Protein AF-A0A959GFE3-F1 (afdb_monomer)

Mean predicted aligned error: 12.1 Å

Solvent-accessible surface area (backbone atoms only — not comparable to full-atom values): 4949 Å² total; per-residue (Å²): 111,67,67,63,53,54,52,49,50,52,54,50,54,52,54,50,50,58,48,60,77,40,40,57,41,76,76,67,74,42,80,84,67,56,59,58,44,47,70,19,83,87,27,44,89,79,77,9,24,42,80,76,70,84,61,60,82,90,53,81,70,74,79,84,89,64,101,71,82,81,82,68,91,85,78,127

Radius of gyration: 20.37 Å; Cα contacts (8 Å, |Δi|>4): 51; chains: 1; bounding box: 68×21×26 Å

pLDDT: mean 72.88, std 17.92, range [42.94, 98.0]

Secondary structure (DSSP, 8-state):
-HHHHHHHHHHHHHHHHHHHHTHHHHHH-------TTS--TTTTTTT---TT----TTS--PPPP-SS----TT--

Structure (mmCIF, N/CA/C/O backbone):
data_AF-A0A959GFE3-F1
#
_entry.id   AF-A0A959GFE3-F1
#
loop_
_atom_site.group_PDB
_atom_site.id
_atom_site.type_symbol
_atom_site.label_atom_id
_atom_site.label_alt_id
_atom_site.label_comp_id
_atom_site.label_asym_id
_atom_site.label_entity_id
_atom_site.label_seq_id
_atom_site.pdbx_PDB_ins_code
_atom_site.Cartn_x
_atom_site.Cartn_y
_atom_site.Cartn_z
_atom_site.occupancy
_atom_site.B_iso_or_equiv
_atom_site.auth_seq_id
_atom_site.auth_comp_id
_atom_site.auth_asym_id
_atom_site.auth_atom_id
_atom_site.pdbx_PDB_model_num
ATOM 1 N N . MET A 1 1 ? 27.885 -10.020 -8.981 1.00 75.88 1 MET A N 1
ATOM 2 C CA . MET A 1 1 ? 27.363 -9.187 -7.878 1.00 75.88 1 MET A CA 1
ATOM 3 C C . MET A 1 1 ? 25.957 -8.699 -8.196 1.00 75.88 1 MET A C 1
ATOM 5 O O . MET A 1 1 ? 25.067 -9.002 -7.414 1.00 75.88 1 MET A O 1
ATOM 9 N N . GLU A 1 2 ? 25.738 -8.102 -9.372 1.00 89.44 2 GLU A N 1
ATOM 10 C CA . GLU A 1 2 ? 24.431 -7.652 -9.904 1.00 89.44 2 GLU A CA 1
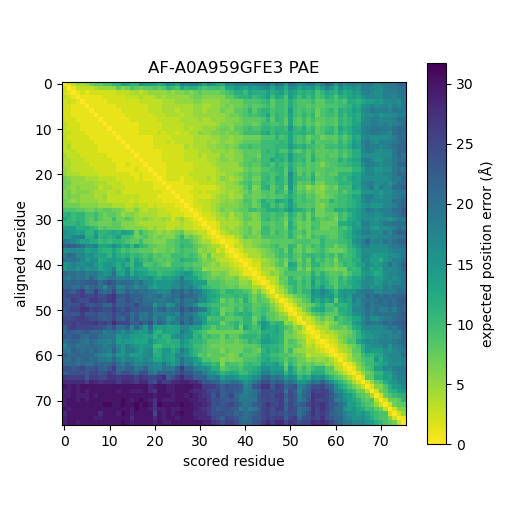ATOM 11 C C . GLU A 1 2 ? 23.211 -8.503 -9.518 1.00 89.44 2 GLU A C 1
ATOM 13 O O . GLU A 1 2 ? 22.240 -7.976 -8.986 1.00 89.44 2 GLU A O 1
ATOM 18 N N . PHE A 1 3 ? 23.259 -9.825 -9.721 1.00 94.31 3 PHE A N 1
ATOM 19 C CA . PHE A 1 3 ? 22.131 -10.711 -9.409 1.00 94.31 3 PHE A CA 1
ATOM 20 C C . PHE A 1 3 ? 21.688 -10.642 -7.936 1.00 94.31 3 PHE A C 1
ATOM 22 O O . PHE A 1 3 ? 20.499 -10.509 -7.659 1.00 94.31 3 PHE A O 1
ATOM 29 N N . LEU A 1 4 ? 22.634 -10.678 -6.990 1.00 94.81 4 LEU A N 1
ATOM 30 C CA . LEU A 1 4 ? 22.327 -10.590 -5.556 1.00 94.81 4 LEU A CA 1
ATOM 31 C C . LEU A 1 4 ? 21.819 -9.195 -5.173 1.00 94.81 4 LEU A C 1
ATOM 33 O O . LEU A 1 4 ? 20.962 -9.072 -4.300 1.00 94.81 4 LEU A O 1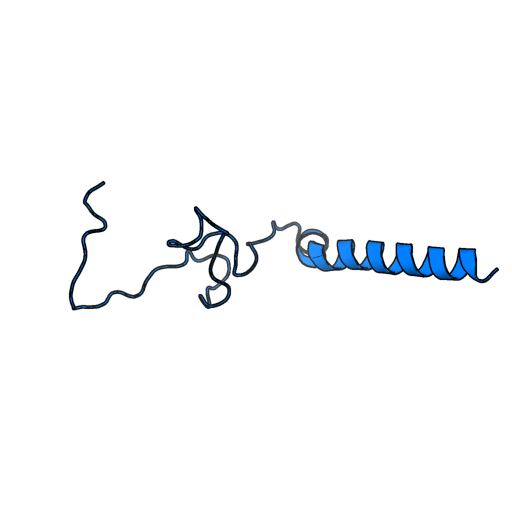
ATOM 37 N N . TYR A 1 5 ? 22.316 -8.154 -5.844 1.00 95.75 5 TYR A N 1
ATOM 38 C CA . TYR A 1 5 ? 21.878 -6.775 -5.639 1.00 95.75 5 TYR A CA 1
ATOM 39 C C . TYR A 1 5 ? 20.418 -6.578 -6.080 1.00 95.75 5 TYR A C 1
ATOM 41 O O . TYR A 1 5 ? 19.588 -6.146 -5.280 1.00 95.75 5 TYR A O 1
ATOM 49 N N . VAL A 1 6 ? 20.073 -6.999 -7.303 1.00 96.31 6 VAL A N 1
ATOM 50 C CA . VAL A 1 6 ? 18.695 -6.961 -7.827 1.00 96.31 6 VAL A CA 1
ATOM 51 C C . VAL A 1 6 ? 17.751 -7.804 -6.967 1.00 96.31 6 VAL A C 1
ATOM 53 O O . VAL A 1 6 ? 16.677 -7.334 -6.597 1.00 96.31 6 VAL A O 1
ATOM 56 N N . LEU A 1 7 ? 18.163 -9.017 -6.583 1.00 96.75 7 LEU A N 1
ATOM 57 C CA . LEU A 1 7 ? 17.381 -9.894 -5.707 1.00 96.75 7 LEU A CA 1
ATOM 58 C C . LEU A 1 7 ? 17.092 -9.230 -4.349 1.00 96.75 7 LEU A C 1
ATOM 60 O O . LEU A 1 7 ? 15.954 -9.256 -3.883 1.00 96.75 7 LEU A O 1
ATOM 64 N N . THR A 1 8 ? 18.089 -8.573 -3.748 1.00 96.69 8 THR A N 1
ATOM 65 C CA . THR A 1 8 ? 17.927 -7.845 -2.476 1.00 96.69 8 THR A CA 1
ATOM 66 C C . THR A 1 8 ? 16.941 -6.681 -2.608 1.00 96.69 8 THR A C 1
ATOM 68 O O . THR A 1 8 ? 16.081 -6.514 -1.744 1.00 96.69 8 THR A O 1
ATOM 71 N N . ILE A 1 9 ? 17.008 -5.911 -3.701 1.00 97.31 9 ILE A N 1
ATOM 72 C CA . ILE A 1 9 ? 16.063 -4.814 -3.971 1.00 97.31 9 ILE A CA 1
ATOM 73 C C . ILE A 1 9 ? 14.633 -5.344 -4.099 1.00 97.31 9 ILE A C 1
ATOM 75 O O . 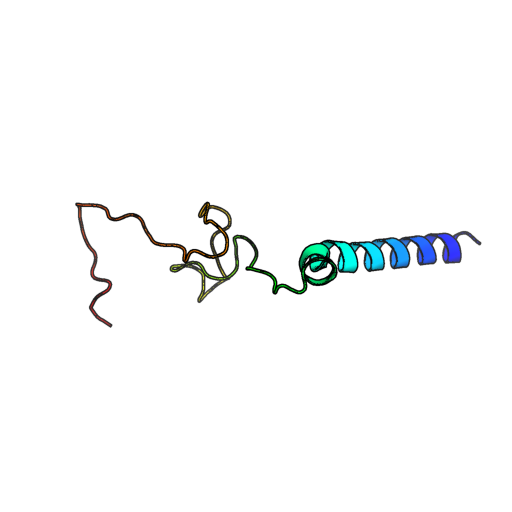ILE A 1 9 ? 13.727 -4.785 -3.483 1.00 97.31 9 ILE A O 1
ATOM 79 N N . ILE A 1 10 ? 14.427 -6.432 -4.848 1.00 97.75 10 ILE A N 1
ATOM 80 C CA . ILE A 1 10 ? 13.105 -7.046 -5.035 1.00 97.75 10 ILE A CA 1
ATOM 81 C C . ILE A 1 10 ? 12.498 -7.421 -3.677 1.00 97.75 10 ILE A C 1
ATOM 83 O O . ILE A 1 10 ? 11.407 -6.954 -3.347 1.00 97.75 10 ILE A O 1
ATOM 87 N N . PHE A 1 11 ? 13.210 -8.197 -2.853 1.00 97.75 11 PHE A N 1
ATOM 88 C CA . PHE A 1 11 ? 12.709 -8.583 -1.529 1.00 97.75 11 PHE A CA 1
ATOM 89 C C . PHE A 1 11 ? 12.502 -7.384 -0.592 1.00 97.75 11 PHE A C 1
ATOM 91 O O . PHE A 1 11 ? 11.516 -7.362 0.146 1.00 97.75 11 PHE A O 1
ATOM 98 N N . GLY A 1 12 ? 13.361 -6.361 -0.660 1.00 97.50 12 GLY A N 1
ATOM 99 C CA . GLY A 1 12 ? 13.188 -5.112 0.086 1.00 97.50 12 GLY A CA 1
ATOM 100 C C . GLY A 1 12 ? 11.892 -4.381 -0.277 1.00 97.50 12 GLY A C 1
ATOM 101 O O . GLY A 1 12 ? 11.110 -4.037 0.609 1.00 97.50 12 GLY A O 1
ATOM 102 N N . VAL A 1 13 ? 11.617 -4.200 -1.573 1.00 98.00 13 VAL A N 1
ATOM 103 C CA . VAL A 1 13 ? 10.396 -3.537 -2.064 1.00 98.00 13 VAL A CA 1
ATOM 104 C C . VAL A 1 13 ? 9.143 -4.342 -1.711 1.00 98.00 13 VAL A C 1
ATOM 106 O O . VAL A 1 13 ? 8.161 -3.756 -1.252 1.00 98.00 13 VAL A O 1
ATOM 109 N N . PHE A 1 14 ? 9.169 -5.673 -1.844 1.00 97.62 14 PHE A N 1
ATOM 110 C CA . PHE A 1 14 ? 8.048 -6.518 -1.418 1.00 97.62 14 PHE A CA 1
ATOM 111 C C . PHE A 1 14 ? 7.800 -6.415 0.095 1.00 97.62 14 PHE A C 1
ATOM 113 O O . PHE A 1 14 ? 6.665 -6.180 0.507 1.00 97.62 14 PHE A O 1
ATOM 120 N N . GLY A 1 15 ? 8.846 -6.505 0.925 1.00 96.88 15 GLY A N 1
ATOM 121 C CA . GLY A 1 15 ? 8.733 -6.374 2.382 1.00 96.88 15 GLY A CA 1
ATOM 122 C C . GLY A 1 15 ? 8.164 -5.019 2.822 1.00 96.88 15 GLY A C 1
ATOM 123 O O . GLY A 1 15 ? 7.236 -4.969 3.631 1.00 96.88 15 GLY A O 1
ATOM 124 N N . ILE A 1 16 ? 8.649 -3.923 2.228 1.00 97.25 16 ILE A N 1
ATOM 125 C CA . ILE A 1 16 ? 8.118 -2.571 2.461 1.00 97.25 16 ILE A CA 1
ATOM 126 C C . ILE A 1 16 ? 6.650 -2.478 2.019 1.00 97.25 16 ILE A C 1
ATOM 128 O O . ILE A 1 16 ? 5.839 -1.889 2.729 1.00 97.25 16 ILE A O 1
ATOM 132 N N . SER A 1 17 ? 6.277 -3.101 0.899 1.00 96.56 17 SER A N 1
ATOM 133 C CA . SER A 1 17 ? 4.891 -3.094 0.407 1.00 96.56 17 SER A CA 1
ATOM 134 C C . SER A 1 17 ? 3.922 -3.760 1.394 1.00 96.56 17 SER A C 1
ATOM 136 O O . SER A 1 17 ? 2.864 -3.200 1.679 1.00 96.56 17 SER A O 1
ATOM 138 N N . PHE A 1 18 ? 4.294 -4.903 1.986 1.00 94.06 18 PHE A N 1
ATOM 139 C CA . PHE A 1 18 ? 3.484 -5.557 3.025 1.00 94.06 18 PHE A CA 1
ATOM 140 C C . PHE A 1 18 ? 3.353 -4.711 4.300 1.00 94.06 18 PHE A C 1
ATOM 142 O O . PHE A 1 18 ? 2.259 -4.642 4.868 1.00 94.06 18 PHE A O 1
ATOM 149 N N . LEU A 1 19 ? 4.429 -4.037 4.726 1.00 93.94 19 LEU A N 1
ATOM 150 C CA . LEU A 1 19 ? 4.397 -3.102 5.858 1.00 93.94 19 LEU A CA 1
ATOM 151 C C . LEU A 1 19 ? 3.475 -1.905 5.583 1.00 93.94 19 LEU A C 1
ATOM 153 O O . LEU A 1 19 ? 2.668 -1.549 6.437 1.00 93.94 19 LEU A O 1
ATOM 157 N N . LEU A 1 20 ? 3.553 -1.305 4.390 1.00 92.81 20 LEU A N 1
ATOM 158 C CA . LEU A 1 20 ? 2.743 -0.140 4.019 1.00 92.81 20 LEU A CA 1
ATOM 159 C C . LEU A 1 20 ? 1.252 -0.474 3.880 1.00 92.81 20 LEU A C 1
ATOM 161 O O . LEU A 1 20 ? 0.420 0.282 4.375 1.00 92.81 20 LEU A O 1
ATOM 165 N N . ILE A 1 21 ? 0.901 -1.620 3.284 1.00 90.12 21 ILE A N 1
ATOM 166 C CA . ILE A 1 21 ? -0.499 -2.081 3.187 1.00 90.12 21 ILE A CA 1
ATOM 167 C C . ILE A 1 21 ? -1.120 -2.267 4.583 1.00 90.12 21 ILE A C 1
ATOM 169 O O . ILE A 1 21 ? -2.293 -1.960 4.786 1.00 90.12 21 ILE A O 1
ATOM 173 N N . ASN A 1 22 ? -0.326 -2.705 5.565 1.00 90.50 22 ASN A N 1
ATOM 174 C CA . ASN A 1 22 ? -0.774 -2.964 6.936 1.00 90.50 22 ASN A CA 1
ATOM 175 C C . ASN A 1 22 ? -0.420 -1.840 7.927 1.00 90.50 22 ASN A C 1
ATOM 177 O O . ASN A 1 22 ? -0.554 -2.031 9.136 1.00 90.50 22 ASN A O 1
ATOM 181 N N . ILE A 1 23 ? -0.005 -0.656 7.454 1.00 91.88 23 ILE A N 1
ATOM 182 C CA . ILE A 1 23 ? 0.537 0.411 8.314 1.00 91.88 23 ILE A CA 1
ATOM 183 C C . ILE A 1 23 ? -0.420 0.809 9.446 1.00 91.88 23 ILE A C 1
ATOM 185 O O . ILE A 1 23 ? 0.003 1.028 10.577 1.00 91.88 23 ILE A O 1
ATOM 189 N N . ARG A 1 24 ? -1.731 0.820 9.181 1.00 87.31 24 ARG A N 1
ATOM 190 C CA . ARG A 1 24 ? -2.741 1.123 10.200 1.00 87.31 24 ARG A CA 1
ATOM 191 C C . ARG A 1 24 ? -2.805 0.057 11.302 1.00 87.31 24 ARG A C 1
ATOM 193 O O . ARG A 1 24 ? -2.852 0.418 12.471 1.00 87.31 24 ARG A O 1
ATOM 200 N N . GLN A 1 25 ? -2.722 -1.227 10.956 1.00 90.50 25 GLN A N 1
ATOM 201 C CA . GLN A 1 25 ? -2.661 -2.306 11.948 1.00 90.50 25 GLN A CA 1
ATOM 202 C C . GLN A 1 25 ? -1.382 -2.193 12.799 1.00 90.50 25 GLN A C 1
ATOM 204 O O . GLN A 1 25 ? -1.443 -2.303 14.018 1.00 90.50 25 GLN A O 1
ATOM 209 N N . ILE A 1 26 ? -0.239 -1.879 12.175 1.00 93.00 26 ILE A N 1
ATOM 210 C CA . ILE A 1 26 ? 1.059 -1.743 12.860 1.00 93.00 26 ILE A CA 1
ATOM 211 C C . ILE A 1 26 ? 1.065 -0.578 13.863 1.00 93.00 26 ILE A C 1
ATOM 213 O O . ILE A 1 26 ? 1.569 -0.734 14.972 1.00 93.00 26 ILE A O 1
ATOM 217 N N . PHE A 1 27 ? 0.520 0.585 13.491 1.00 94.38 27 PHE A N 1
ATOM 218 C CA . PHE A 1 27 ? 0.588 1.794 14.323 1.00 94.38 27 PHE A CA 1
ATOM 219 C C . PHE A 1 27 ? -0.598 1.983 15.277 1.00 94.38 27 PHE A C 1
ATOM 221 O O . PHE A 1 27 ? -0.426 2.628 16.309 1.00 94.38 27 PHE A O 1
ATOM 228 N N . THR A 1 28 ? -1.792 1.468 14.959 1.00 91.31 28 THR A N 1
ATOM 229 C CA . THR A 1 28 ? -2.991 1.666 15.798 1.00 91.31 28 THR A CA 1
ATOM 230 C C . THR A 1 28 ? -3.593 0.379 16.354 1.00 91.31 28 THR A C 1
ATOM 232 O O . THR A 1 28 ? -4.546 0.476 17.122 1.00 91.31 28 THR A O 1
ATOM 235 N N . GLY A 1 29 ? -3.114 -0.809 15.960 1.00 91.62 29 GLY A N 1
ATOM 236 C CA . GLY A 1 29 ? -3.704 -2.092 16.373 1.00 91.62 29 GLY A CA 1
ATOM 237 C C . GLY A 1 29 ? -5.185 -2.228 16.001 1.00 91.62 29 GLY A C 1
ATOM 238 O O . GLY A 1 29 ? -5.952 -2.842 16.739 1.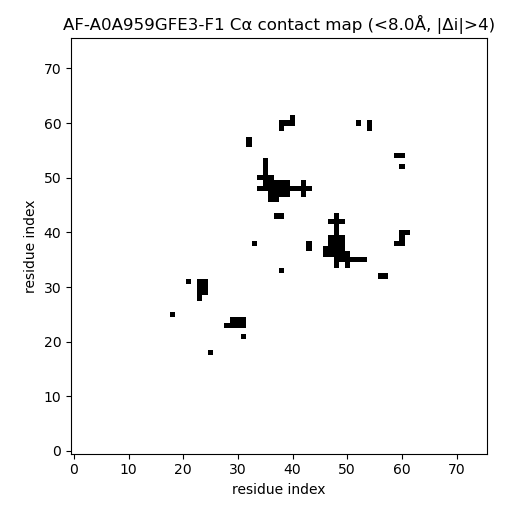00 91.62 29 GLY A O 1
ATOM 239 N N . GLN A 1 30 ? -5.611 -1.570 14.916 1.00 83.81 30 GLN A N 1
ATOM 240 C CA . GLN A 1 30 ? -6.994 -1.605 14.449 1.00 83.81 30 GLN A CA 1
ATOM 241 C C . GLN A 1 30 ? -7.100 -2.315 13.104 1.00 83.81 30 GLN A C 1
ATOM 243 O O . GLN A 1 30 ? -6.414 -1.951 12.144 1.00 83.81 30 GLN A O 1
ATOM 248 N N . GLU A 1 31 ? -8.079 -3.214 13.021 1.00 82.31 31 GLU A N 1
ATOM 249 C CA . GLU A 1 31 ? -8.427 -3.949 11.809 1.00 82.31 31 GLU A CA 1
ATOM 250 C C . GLU A 1 31 ? -8.666 -3.051 10.594 1.00 82.31 31 GLU A C 1
ATOM 252 O O . GLU A 1 31 ? -9.167 -1.920 10.684 1.00 82.31 31 GLU A O 1
ATOM 257 N N . PHE A 1 32 ? -8.322 -3.587 9.425 1.00 80.75 32 PHE A N 1
ATOM 258 C CA . PHE A 1 32 ? -8.538 -2.946 8.136 1.00 80.75 32 PHE A CA 1
ATOM 259 C C . PHE A 1 32 ? -10.044 -2.782 7.866 1.00 80.75 32 PHE A C 1
ATOM 261 O O . PHE A 1 32 ? -10.786 -3.757 7.806 1.00 80.75 32 PHE A O 1
ATOM 268 N N . ARG A 1 33 ? -10.510 -1.538 7.686 1.00 73.38 33 ARG A N 1
ATOM 269 C CA . ARG A 1 33 ? -11.943 -1.180 7.561 1.00 73.38 33 ARG A CA 1
ATOM 270 C C . ARG A 1 33 ? -12.469 -1.350 6.131 1.00 73.38 33 ARG A C 1
ATOM 272 O O . ARG A 1 33 ? -13.221 -0.521 5.635 1.00 73.38 33 ARG A O 1
ATOM 279 N N . GLY A 1 34 ? -12.018 -2.418 5.475 1.00 70.19 34 GLY A N 1
ATOM 280 C CA . GLY A 1 34 ? -12.172 -2.623 4.041 1.00 70.19 34 GLY A CA 1
ATOM 281 C C . GLY A 1 34 ? -11.347 -1.640 3.207 1.00 70.19 34 GLY A C 1
ATOM 282 O O . GLY A 1 34 ? -10.857 -0.612 3.681 1.00 70.19 34 GLY A O 1
ATOM 283 N N . THR A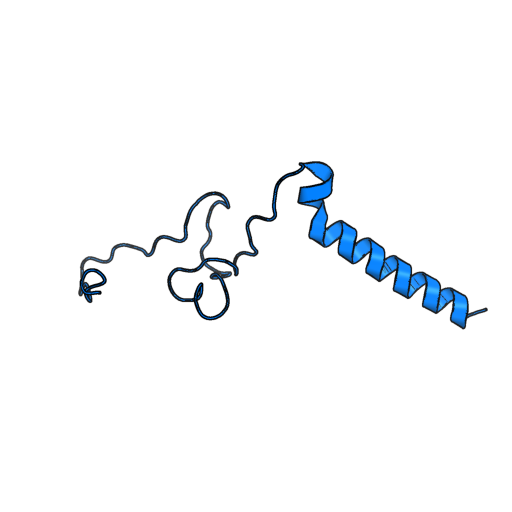 1 35 ? -11.216 -1.940 1.915 1.00 70.25 35 THR A N 1
ATOM 284 C CA . THR A 1 35 ? -11.064 -0.834 0.961 1.00 70.25 35 THR A CA 1
ATOM 285 C C . THR A 1 35 ? -12.409 -0.113 0.915 1.00 70.25 35 THR A C 1
ATOM 287 O O . THR A 1 35 ? -13.404 -0.604 1.449 1.00 70.25 35 THR A O 1
ATOM 290 N N . CYS A 1 36 ? -12.528 0.967 0.148 1.00 63.91 36 CYS A N 1
ATOM 291 C CA . CYS A 1 36 ? -13.870 1.383 -0.234 1.00 63.91 36 CYS A CA 1
ATOM 292 C C . CYS A 1 36 ? -14.547 0.304 -1.131 1.00 63.91 36 CYS A C 1
ATOM 294 O O . CYS A 1 36 ? -15.652 0.536 -1.559 1.00 63.91 36 CYS A O 1
ATOM 296 N N . ALA A 1 37 ? -13.975 -0.897 -1.364 1.00 65.44 37 ALA A N 1
ATOM 297 C CA . ALA A 1 37 ? -14.552 -2.053 -2.063 1.00 65.44 37 ALA A CA 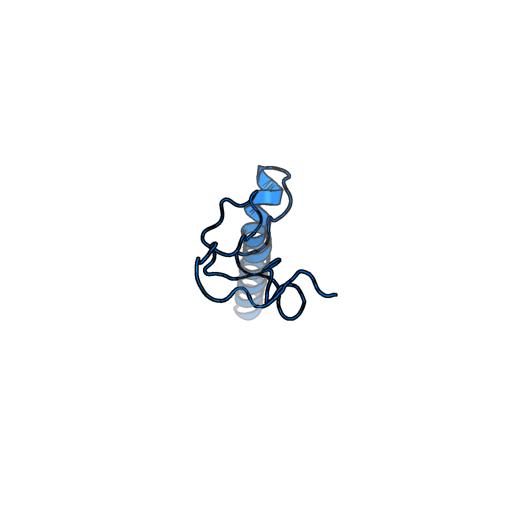1
ATOM 298 C C . ALA A 1 37 ? -14.678 -3.398 -1.258 1.00 65.44 37 ALA A C 1
ATOM 300 O O . ALA A 1 37 ? -14.573 -4.448 -1.883 1.00 65.44 37 ALA A O 1
ATOM 301 N N . THR A 1 38 ? -15.043 -3.449 0.056 1.00 65.06 38 THR A N 1
ATOM 302 C CA . THR A 1 38 ? -15.351 -4.708 0.837 1.00 65.06 38 THR A CA 1
ATOM 303 C C . THR A 1 38 ? -16.833 -5.095 1.247 1.00 65.06 38 THR A C 1
ATOM 305 O O . THR A 1 38 ? -17.130 -6.283 1.261 1.00 65.06 38 THR A O 1
ATOM 308 N N . ASN A 1 39 ? -17.806 -4.196 1.496 1.00 62.75 39 ASN A N 1
ATOM 309 C CA . ASN A 1 39 ? -19.189 -4.420 2.044 1.00 62.75 39 ASN A CA 1
ATOM 310 C C . ASN A 1 39 ? -20.468 -3.762 1.358 1.00 62.75 39 ASN A C 1
ATOM 312 O O . ASN A 1 39 ? -21.433 -3.448 2.053 1.00 62.75 39 ASN A O 1
ATOM 316 N N . ASN A 1 40 ? -20.551 -3.515 0.038 1.00 64.19 40 ASN A N 1
ATOM 317 C CA . ASN A 1 40 ? -21.570 -2.649 -0.637 1.00 64.19 40 ASN A CA 1
ATOM 318 C C . ASN A 1 40 ? -22.891 -3.379 -0.649 1.00 64.19 40 ASN A C 1
ATOM 320 O O . ASN A 1 40 ? -22.867 -4.523 -1.085 1.00 64.19 40 ASN A O 1
ATOM 324 N N . PRO A 1 41 ? -24.034 -2.771 -0.305 1.00 65.62 41 PRO A N 1
ATOM 325 C CA . PRO A 1 41 ? -25.305 -3.491 -0.339 1.00 65.62 41 PRO A CA 1
ATOM 326 C C . PRO A 1 41 ? -25.537 -4.278 -1.647 1.00 65.62 41 PRO A C 1
ATOM 328 O O . PRO A 1 41 ? -25.976 -5.421 -1.590 1.00 65.62 41 PRO A O 1
ATOM 331 N N . MET A 1 42 ? -25.147 -3.733 -2.808 1.00 63.41 42 MET A N 1
ATOM 332 C CA . MET A 1 42 ? -25.270 -4.399 -4.117 1.00 63.41 42 MET A CA 1
ATOM 333 C C . MET A 1 42 ? -24.129 -5.364 -4.487 1.00 63.41 42 MET A C 1
ATOM 335 O O . MET A 1 42 ? -24.363 -6.346 -5.192 1.00 63.41 42 MET A O 1
ATOM 339 N N . LEU A 1 43 ? -22.890 -5.099 -4.057 1.00 60.88 43 LEU A N 1
ATOM 340 C CA . LEU A 1 43 ? -21.707 -5.856 -4.502 1.00 60.88 43 LEU A CA 1
ATOM 341 C C . LEU A 1 43 ? -21.077 -6.732 -3.403 1.00 60.88 43 LEU A C 1
ATOM 343 O O . LEU A 1 43 ? -20.251 -7.577 -3.728 1.00 60.88 43 LEU A O 1
ATOM 347 N N . LYS A 1 44 ? -21.494 -6.632 -2.132 1.00 59.44 44 LYS A N 1
ATOM 348 C CA . LYS A 1 44 ? -20.996 -7.426 -0.983 1.00 59.44 44 LYS A CA 1
ATOM 349 C C . LYS A 1 44 ? -21.067 -8.933 -1.231 1.00 59.44 44 LYS A C 1
ATOM 351 O O . LYS A 1 44 ? -20.204 -9.668 -0.771 1.00 59.44 44 LYS A O 1
ATOM 356 N N . ASN A 1 45 ? -22.058 -9.363 -2.011 1.00 58.88 45 ASN A N 1
ATOM 357 C CA . ASN A 1 45 ? -22.293 -10.762 -2.365 1.00 58.88 45 ASN A CA 1
ATOM 358 C C . ASN A 1 45 ? -21.618 -11.193 -3.687 1.00 58.88 45 ASN A C 1
ATOM 360 O O . ASN A 1 45 ? -21.763 -12.343 -4.084 1.00 58.88 45 ASN A O 1
ATOM 364 N N . GLN A 1 46 ? -20.923 -10.287 -4.391 1.00 61.12 46 GLN A N 1
ATOM 365 C CA . GLN A 1 46 ? -20.324 -10.535 -5.717 1.00 61.12 46 GLN A CA 1
ATOM 366 C C . GLN A 1 46 ? -18.835 -10.149 -5.824 1.00 61.12 46 GLN A C 1
ATOM 368 O O . GLN A 1 46 ? -18.093 -10.792 -6.560 1.00 61.12 46 GLN A O 1
ATOM 373 N N . ILE A 1 47 ? -18.403 -9.089 -5.130 1.00 56.50 47 ILE A N 1
ATOM 374 C CA . ILE A 1 47 ? -17.067 -8.467 -5.243 1.00 56.50 47 ILE A CA 1
ATOM 375 C C . ILE A 1 47 ? -16.552 -7.944 -3.884 1.00 56.50 47 ILE A C 1
ATOM 377 O O . ILE A 1 47 ? -15.355 -7.991 -3.618 1.00 56.50 47 ILE A O 1
ATOM 381 N N . GLY A 1 48 ? -17.447 -7.416 -3.041 1.00 55.47 48 GLY A N 1
ATOM 382 C CA . GLY A 1 48 ? -17.135 -6.512 -1.926 1.00 55.47 48 GLY A CA 1
ATOM 383 C C . GLY A 1 48 ? -17.831 -5.143 -2.102 1.00 55.47 48 GLY A C 1
ATOM 384 O O . GLY A 1 48 ? -18.825 -5.080 -2.804 1.00 55.47 48 GLY A O 1
ATOM 385 N N . GLU A 1 49 ? -17.390 -4.038 -1.473 1.00 50.62 49 GLU A N 1
ATOM 386 C CA . GLU A 1 49 ? -17.988 -2.681 -1.550 1.00 50.62 49 GLU A CA 1
ATOM 387 C C . GLU A 1 49 ? -18.007 -1.935 -2.881 1.00 50.62 49 GLU A C 1
ATOM 389 O O . GLU A 1 49 ? -18.423 -2.420 -3.928 1.00 50.62 49 GLU A O 1
ATOM 394 N N . CYS A 1 50 ? -17.812 -0.642 -2.756 1.00 51.00 50 CYS A N 1
ATOM 395 C CA . CYS A 1 50 ? -18.231 0.361 -3.688 1.00 51.00 50 CYS A CA 1
ATOM 396 C C . CYS A 1 50 ? -17.260 1.497 -3.499 1.00 51.00 50 CYS A C 1
ATOM 398 O O . CYS A 1 50 ? -17.498 2.347 -2.636 1.00 51.00 50 CYS A O 1
ATOM 400 N N . THR A 1 51 ? -16.168 1.507 -4.270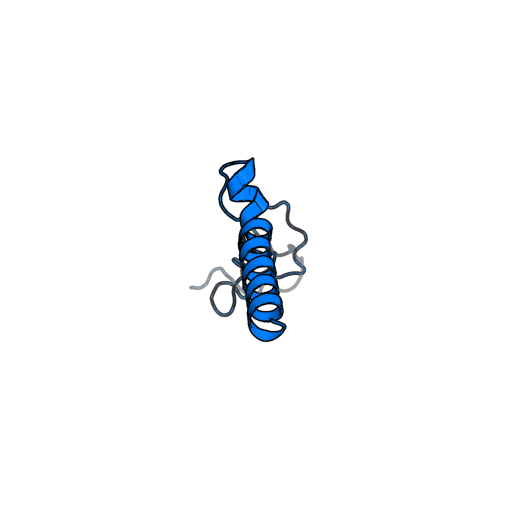 1.00 49.62 51 THR A N 1
ATOM 401 C CA . THR A 1 51 ? -15.025 2.428 -4.102 1.00 49.62 51 THR A CA 1
ATOM 402 C C . THR A 1 51 ? -15.370 3.913 -4.296 1.00 49.62 51 THR A C 1
ATOM 404 O O . THR A 1 51 ? -14.493 4.764 -4.395 1.00 49.62 51 THR A O 1
ATOM 407 N N . VAL A 1 52 ? -16.667 4.203 -4.349 1.00 51.44 52 VAL A N 1
ATOM 408 C CA . VAL A 1 52 ? -17.367 5.420 -4.721 1.00 51.44 52 VAL A CA 1
ATOM 409 C C . VAL A 1 52 ? -18.261 5.933 -3.571 1.00 51.44 52 VAL A C 1
ATOM 411 O O . VAL A 1 52 ? -18.723 7.066 -3.627 1.00 51.44 52 VAL A O 1
ATOM 414 N N . CYS A 1 53 ? -18.529 5.133 -2.522 1.00 58.00 53 CYS A N 1
ATOM 415 C CA . CYS A 1 53 ? -19.620 5.383 -1.556 1.00 58.00 53 CYS A CA 1
ATOM 416 C C . CYS A 1 53 ? -19.346 6.487 -0.505 1.00 58.00 53 CYS A C 1
ATOM 418 O O . CYS A 1 53 ? -20.240 6.819 0.277 1.00 58.00 53 CYS A O 1
ATOM 420 N N . GLY A 1 54 ? -18.130 7.049 -0.452 1.00 55.72 54 GLY A N 1
ATOM 421 C CA . GLY A 1 54 ? -17.801 8.242 0.352 1.00 55.72 54 GLY A CA 1
ATOM 422 C C . GLY A 1 54 ? -17.995 8.117 1.872 1.00 55.72 54 GLY A C 1
ATOM 423 O O . GLY A 1 54 ? -18.080 9.132 2.562 1.00 55.72 54 GLY A O 1
ATOM 424 N N . ARG A 1 55 ? -18.102 6.891 2.403 1.00 59.28 55 ARG A N 1
ATOM 425 C CA . ARG A 1 55 ? -18.408 6.632 3.817 1.00 59.28 55 ARG A CA 1
ATOM 426 C C . ARG A 1 55 ? -17.301 7.104 4.748 1.00 59.28 55 ARG A C 1
ATOM 428 O O . ARG A 1 55 ? -16.116 6.928 4.464 1.00 59.28 55 ARG A O 1
ATOM 435 N N . LYS A 1 56 ? -17.691 7.569 5.938 1.00 60.47 56 LYS A N 1
ATOM 436 C CA . LYS A 1 56 ? -16.793 7.495 7.097 1.00 60.47 56 LYS A CA 1
ATOM 437 C C . LYS A 1 56 ? -16.577 6.012 7.413 1.00 60.47 56 LYS A C 1
ATOM 439 O O . LYS A 1 56 ? -17.558 5.278 7.428 1.00 60.47 56 LYS A O 1
ATOM 444 N N . PRO A 1 57 ? -15.353 5.545 7.699 1.00 57.25 57 PRO A N 1
ATOM 445 C CA . PRO A 1 57 ? -15.082 4.107 7.679 1.00 57.25 57 PRO A CA 1
ATOM 446 C C . PRO A 1 57 ? -15.676 3.293 8.859 1.00 57.25 57 PRO A C 1
ATOM 448 O O . PRO A 1 57 ? -15.281 2.153 9.056 1.00 57.25 57 PRO A O 1
ATOM 451 N N . ASP A 1 58 ? -16.548 3.876 9.699 1.00 64.12 58 ASP A N 1
ATOM 452 C CA . ASP A 1 58 ? -17.388 3.175 10.706 1.00 64.12 58 ASP A CA 1
ATOM 453 C C . ASP A 1 58 ? -18.870 3.092 10.269 1.00 64.12 58 ASP A C 1
ATOM 455 O O . ASP A 1 58 ? -19.703 2.569 11.003 1.00 64.12 58 ASP A O 1
ATOM 459 N N . GLU A 1 59 ? -19.234 3.660 9.114 1.00 63.25 59 GLU A N 1
ATOM 460 C CA . GLU A 1 59 ? -20.620 3.796 8.666 1.00 63.25 59 GLU A CA 1
ATOM 461 C C . GLU A 1 59 ? -20.931 2.861 7.491 1.00 63.25 59 GLU A C 1
ATOM 463 O O . GLU A 1 59 ? -20.286 2.921 6.443 1.00 63.25 59 GLU A O 1
ATOM 468 N N . GLU A 1 60 ? -21.982 2.050 7.633 1.00 64.69 60 GLU A N 1
ATOM 469 C CA . GLU A 1 60 ? -22.491 1.196 6.556 1.00 64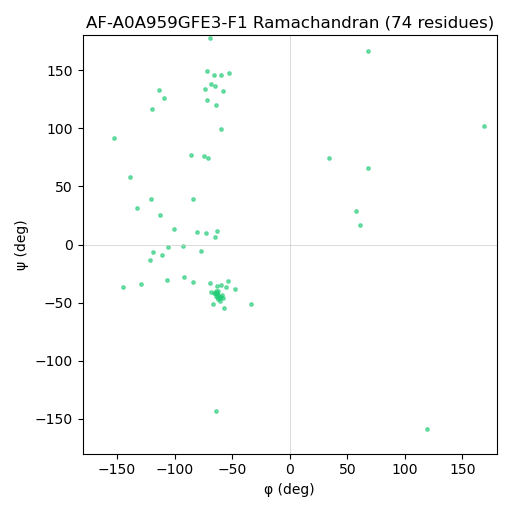.69 60 GLU A CA 1
ATOM 470 C C . GLU A 1 60 ? -22.928 2.005 5.320 1.00 64.69 60 GLU A C 1
ATOM 472 O O . GLU A 1 60 ? -23.469 3.112 5.424 1.00 64.69 60 GLU A O 1
ATOM 477 N N . CYS A 1 61 ? -22.736 1.440 4.123 1.00 62.81 61 CYS A N 1
ATOM 478 C CA . CYS A 1 61 ? -23.077 2.078 2.848 1.00 62.81 61 CYS A CA 1
ATOM 479 C C . CYS A 1 61 ? -24.606 2.076 2.582 1.00 62.81 61 CYS A C 1
ATOM 481 O O . CYS A 1 61 ? -25.113 1.308 1.771 1.00 62.81 61 CYS A O 1
ATOM 483 N N . LYS A 1 62 ? -25.343 2.963 3.269 1.00 62.81 62 LYS A N 1
ATOM 484 C CA . LYS A 1 62 ? -26.776 3.283 3.063 1.00 62.81 62 LYS A CA 1
ATOM 485 C C . LYS A 1 62 ? -27.056 3.767 1.634 1.00 62.81 62 LYS A C 1
ATOM 487 O O . LYS A 1 62 ? -26.392 4.699 1.175 1.00 62.81 62 LYS A O 1
ATOM 492 N N . MET A 1 63 ? -28.076 3.231 0.972 1.00 60.41 63 MET A N 1
ATOM 493 C CA . MET A 1 63 ? -28.600 3.822 -0.268 1.00 60.41 63 MET A CA 1
ATOM 494 C C . MET A 1 63 ? -29.361 5.130 0.036 1.00 60.41 63 MET A C 1
ATOM 496 O O . MET A 1 63 ? -29.915 5.249 1.129 1.00 60.41 63 MET A O 1
ATOM 500 N N . PRO A 1 64 ? -29.374 6.121 -0.876 1.00 57.78 64 PRO A N 1
ATOM 501 C CA . PRO A 1 64 ? -30.196 7.316 -0.707 1.00 57.78 64 PRO A CA 1
ATOM 502 C C . PRO A 1 64 ? -31.684 6.966 -0.819 1.00 57.78 64 PRO A C 1
ATOM 504 O O . PRO A 1 64 ? -32.083 6.205 -1.702 1.00 57.78 64 PRO A O 1
ATOM 507 N N . GLU A 1 65 ? -32.501 7.548 0.053 1.00 58.00 65 GLU A N 1
ATOM 508 C CA . GLU A 1 65 ? -33.959 7.477 -0.043 1.00 58.00 65 GLU A CA 1
ATOM 509 C C . GLU A 1 65 ? -34.425 8.357 -1.213 1.00 58.00 65 GLU A C 1
ATOM 511 O O . GLU A 1 65 ? -34.092 9.540 -1.287 1.00 58.00 65 GLU A O 1
ATOM 516 N N . VAL A 1 66 ? -35.168 7.767 -2.152 1.00 55.66 66 VAL A N 1
ATOM 517 C CA . VAL A 1 66 ? -35.756 8.461 -3.305 1.00 55.66 66 VAL A CA 1
ATOM 518 C C . VAL A 1 66 ? -37.272 8.324 -3.256 1.00 55.66 66 VAL A C 1
ATOM 520 O O . VAL A 1 66 ? -37.809 7.223 -3.367 1.00 55.66 66 VAL A O 1
ATOM 523 N N . GLU A 1 67 ? -37.972 9.452 -3.117 1.00 55.41 67 GLU A N 1
ATOM 524 C CA . GLU A 1 67 ? -39.437 9.526 -3.186 1.00 55.41 67 GLU A CA 1
ATOM 525 C C . GLU A 1 67 ? -39.923 9.311 -4.631 1.00 55.41 67 GLU A C 1
ATOM 527 O O . GLU A 1 67 ? -40.298 10.239 -5.345 1.00 55.41 67 GLU A O 1
ATOM 532 N N . GLY A 1 68 ? -39.877 8.063 -5.096 1.00 49.03 68 GLY A N 1
ATOM 533 C CA . GLY A 1 68 ? -40.290 7.706 -6.448 1.00 49.03 68 GLY A CA 1
ATOM 534 C C . GLY A 1 68 ? -39.886 6.289 -6.831 1.00 49.03 68 GLY A C 1
ATOM 535 O O . GLY A 1 68 ? -38.753 6.048 -7.226 1.00 49.03 68 GLY A O 1
ATOM 536 N N . HIS A 1 69 ? -40.855 5.372 -6.785 1.00 47.62 69 HIS A N 1
ATOM 537 C CA . HIS A 1 69 ? -40.721 3.971 -7.201 1.00 47.62 69 HIS A CA 1
ATOM 538 C C . HIS A 1 69 ? -39.794 3.108 -6.321 1.00 47.62 69 HIS A C 1
ATOM 540 O O . HIS A 1 69 ? -38.777 2.559 -6.746 1.00 47.62 69 HIS A O 1
ATOM 546 N N . GLN A 1 70 ? -40.235 2.924 -5.076 1.00 49.31 70 GLN A N 1
ATOM 547 C CA . GLN A 1 70 ? -39.788 1.852 -4.192 1.00 49.31 70 GLN A CA 1
ATOM 548 C C . GLN A 1 70 ? -40.091 0.481 -4.831 1.00 49.31 70 GLN A C 1
ATOM 550 O O . GLN A 1 70 ? -41.210 -0.010 -4.735 1.00 49.31 70 GLN A O 1
ATOM 555 N N . LEU A 1 71 ? -39.100 -0.156 -5.460 1.00 56.97 71 LEU A N 1
ATOM 556 C CA . LEU A 1 71 ? -39.155 -1.590 -5.769 1.00 56.97 71 LEU A CA 1
ATOM 557 C C . LEU A 1 71 ? -38.652 -2.389 -4.559 1.00 56.97 71 LEU A C 1
ATOM 559 O O . LEU A 1 71 ? -37.510 -2.834 -4.503 1.00 56.97 71 LEU A O 1
ATOM 563 N N . ASP A 1 72 ? -39.535 -2.489 -3.566 1.00 52.00 72 ASP A N 1
ATOM 564 C CA . ASP A 1 72 ? -39.727 -3.630 -2.661 1.00 52.00 72 ASP A CA 1
ATOM 565 C C . ASP A 1 72 ? -38.490 -4.455 -2.245 1.00 52.00 72 ASP A C 1
ATOM 567 O O . ASP A 1 72 ? -38.353 -5.628 -2.589 1.00 52.00 72 ASP A O 1
ATOM 571 N N . ALA A 1 73 ? -37.658 -3.901 -1.358 1.00 55.56 73 ALA A N 1
ATOM 572 C CA . ALA A 1 73 ? -36.680 -4.682 -0.583 1.00 55.56 73 ALA A CA 1
ATOM 573 C C . ALA A 1 73 ? -37.300 -5.396 0.647 1.00 55.56 73 ALA A C 1
ATOM 575 O O . ALA A 1 73 ? -36.578 -5.914 1.494 1.00 55.56 73 ALA A O 1
ATOM 576 N N . THR A 1 74 ? -38.635 -5.431 0.752 1.00 54.91 74 THR A N 1
ATOM 577 C CA 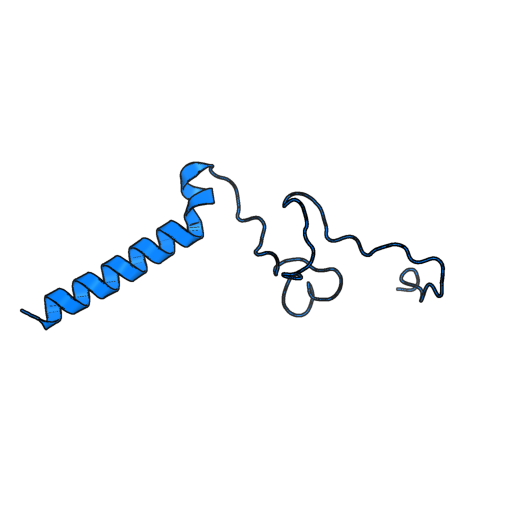. THR A 1 74 ? -39.398 -5.984 1.893 1.00 54.91 74 THR A CA 1
ATOM 578 C C . THR A 1 74 ? -40.178 -7.249 1.503 1.00 54.91 74 THR A C 1
ATOM 580 O O . THR A 1 74 ? -41.216 -7.562 2.086 1.00 54.91 74 THR A O 1
ATOM 583 N N . LYS A 1 75 ? -39.719 -7.973 0.472 1.00 50.59 75 LYS A N 1
ATOM 584 C CA . LYS A 1 75 ? -40.340 -9.226 0.016 1.00 50.59 75 LYS A CA 1
ATOM 585 C C . LYS A 1 75 ? -39.314 -10.307 -0.347 1.00 50.59 75 LYS A C 1
ATOM 587 O O . LYS A 1 75 ? -39.311 -10.825 -1.463 1.00 50.59 75 LYS A O 1
ATOM 592 N N . ALA A 1 76 ? -38.482 -10.647 0.634 1.00 42.94 76 ALA A N 1
ATOM 593 C CA . ALA A 1 76 ? -37.717 -11.890 0.726 1.00 42.94 76 ALA A CA 1
ATOM 594 C C . ALA A 1 76 ? -37.656 -12.308 2.203 1.00 42.94 76 ALA A C 1
ATOM 596 O O . ALA A 1 76 ? -37.327 -11.423 3.023 1.00 42.94 76 ALA A O 1
#

Sequence (76 aa):
MEFLYVLTIIFGVFGISFLLINIRQIFTGQEFRGTCATNNPMLKNQIGECTVCGRKPDEECKMPEVEGHQLDATKA

Foldseek 3Di:
DVVVVVVVVVVVVVVVVVCVVCVCCVPPVDDDLDQCAADPPVCVVPTHHDNPQPDDSVDHSDDDDDPDDPPDPPDD